Protein AF-Q16423-F1 (afdb_monomer)

pLDDT: mean 72.04, std 15.56, range [32.53, 89.06]

Organism: Homo sapiens (NCBI:txid9606)

Foldseek 3Di:
DDDPPDDPDPPDPPPPPDDPDDPVLLVVLVVVCVVCVPDDLVRLVVSCVVSVHDSVNSVVSSVVVVVD

Structure (mmCIF, N/CA/C/O backbone):
data_AF-Q16423-F1
#
_entry.id   AF-Q16423-F1
#
loop_
_atom_site.group_PDB
_atom_site.id
_atom_site.type_symbol
_atom_site.label_atom_id
_atom_site.label_alt_id
_atom_site.label_comp_id
_atom_site.label_asym_id
_atom_site.label_entity_id
_atom_site.label_seq_id
_atom_site.pdbx_PDB_ins_code
_atom_site.Cartn_x
_atom_site.Cartn_y
_atom_site.Cartn_z
_atom_site.occupancy
_atom_site.B_iso_or_equiv
_atom_site.auth_seq_id
_atom_site.auth_comp_id
_atom_site.auth_asym_id
_atom_site.auth_atom_id
_atom_site.pdbx_PDB_model_num
ATOM 1 N N . SER A 1 1 ? -35.899 3.444 -36.109 1.00 32.53 1 SER A N 1
ATOM 2 C CA . SER A 1 1 ? -35.821 2.401 -35.069 1.00 32.53 1 SER A CA 1
ATOM 3 C C . SER A 1 1 ? -34.652 2.699 -34.146 1.00 32.53 1 SER A C 1
ATOM 5 O O . SER A 1 1 ? -33.529 2.658 -34.631 1.00 32.53 1 SER A O 1
ATOM 7 N N . PRO A 1 2 ? -34.871 3.091 -32.879 1.00 41.78 2 PRO A N 1
ATOM 8 C CA . PRO A 1 2 ? -33.785 3.344 -31.939 1.00 41.78 2 PRO A CA 1
ATOM 9 C C . PRO A 1 2 ? -33.391 2.037 -31.239 1.00 41.78 2 PRO A C 1
ATOM 11 O O . PRO A 1 2 ? -34.227 1.367 -30.636 1.00 41.78 2 PRO A O 1
ATOM 14 N N . THR A 1 3 ? -32.125 1.651 -31.352 1.00 45.38 3 THR A N 1
ATOM 15 C CA . THR A 1 3 ? -31.584 0.424 -30.763 1.00 45.38 3 THR A CA 1
ATOM 16 C C . THR A 1 3 ? -31.324 0.626 -29.274 1.00 45.38 3 THR A C 1
ATOM 18 O O . THR A 1 3 ? -30.567 1.502 -28.861 1.00 45.38 3 THR A O 1
ATOM 21 N N . THR A 1 4 ? -31.975 -0.206 -28.470 1.00 52.56 4 THR A N 1
ATOM 22 C CA . THR A 1 4 ? -31.888 -0.308 -27.013 1.00 52.56 4 THR A CA 1
ATOM 23 C C . THR A 1 4 ? -30.529 -0.880 -26.586 1.00 52.56 4 THR A C 1
ATOM 25 O O . THR A 1 4 ? -30.424 -2.049 -26.230 1.00 52.56 4 THR A O 1
ATOM 28 N N . LEU A 1 5 ? -29.470 -0.069 -26.634 1.00 58.28 5 LEU A N 1
ATOM 29 C CA . LEU A 1 5 ? -28.163 -0.414 -26.066 1.00 58.28 5 LEU A CA 1
ATOM 30 C C . LEU A 1 5 ? -28.116 -0.029 -24.586 1.00 58.28 5 LEU A C 1
ATOM 32 O O . LEU A 1 5 ? -27.741 1.070 -24.198 1.00 58.28 5 LEU A O 1
ATOM 36 N N . ASP A 1 6 ? -28.592 -0.998 -23.815 1.00 44.56 6 ASP A N 1
ATOM 37 C CA . ASP A 1 6 ? -27.955 -1.546 -22.623 1.00 44.56 6 ASP A CA 1
ATOM 38 C C . ASP A 1 6 ? -27.700 -0.640 -21.401 1.00 44.56 6 ASP A C 1
ATOM 40 O O . ASP A 1 6 ? -26.958 0.338 -21.381 1.00 44.56 6 ASP A O 1
ATOM 44 N N . LYS A 1 7 ? -28.354 -1.059 -20.320 1.00 45.00 7 LYS A N 1
ATOM 45 C CA . LYS A 1 7 ? -28.540 -0.413 -19.023 1.00 45.00 7 LYS A CA 1
ATOM 46 C C . LYS A 1 7 ? -27.455 -0.778 -17.997 1.00 45.00 7 LYS A C 1
ATOM 48 O O . LYS A 1 7 ? -27.741 -0.728 -16.803 1.00 45.00 7 LYS A O 1
ATOM 53 N N . ILE A 1 8 ? -26.232 -1.152 -18.374 1.00 52.91 8 ILE A N 1
ATOM 54 C CA . ILE A 1 8 ? -25.326 -1.823 -17.420 1.00 52.91 8 ILE A CA 1
ATOM 55 C C . ILE A 1 8 ? -23.930 -1.184 -17.371 1.00 52.91 8 ILE A C 1
ATOM 57 O O . ILE A 1 8 ? -22.955 -1.758 -17.833 1.00 52.91 8 ILE A O 1
ATOM 61 N N . ALA A 1 9 ? -23.790 -0.010 -16.743 1.00 49.66 9 ALA A N 1
ATOM 62 C CA . ALA A 1 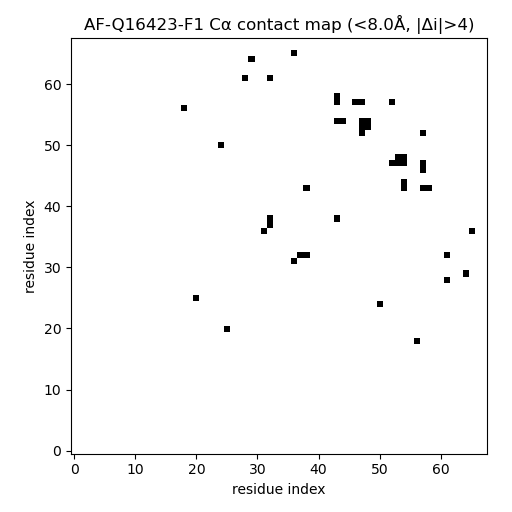9 ? -22.466 0.442 -16.263 1.00 49.66 9 ALA A CA 1
ATOM 63 C C . ALA A 1 9 ? -22.476 1.499 -15.140 1.00 49.66 9 ALA A C 1
ATOM 65 O O . ALA A 1 9 ? -21.413 1.936 -14.703 1.00 49.66 9 ALA A O 1
ATOM 66 N N . ALA A 1 10 ? -23.643 1.929 -14.654 1.00 46.25 10 ALA A N 1
ATOM 67 C CA . ALA A 1 10 ? -23.745 3.005 -13.664 1.00 46.25 10 ALA A CA 1
ATOM 68 C C . ALA A 1 10 ? -24.331 2.539 -12.324 1.00 46.25 10 ALA A C 1
ATOM 70 O O . ALA A 1 10 ? -24.893 3.345 -11.583 1.00 46.25 10 ALA A O 1
ATOM 71 N N . GLN A 1 11 ? -24.187 1.253 -11.971 1.00 47.59 11 GLN A N 1
ATOM 72 C CA . GLN A 1 11 ? -24.292 0.873 -10.563 1.00 47.59 11 GLN A CA 1
ATOM 73 C C . GLN A 1 11 ? -23.137 1.552 -9.843 1.00 47.59 11 GLN A C 1
ATOM 75 O O . GLN A 1 11 ? -21.984 1.128 -9.920 1.00 47.59 11 GLN A O 1
ATOM 80 N N . GLY A 1 12 ? -23.471 2.690 -9.235 1.00 47.09 12 GLY A N 1
ATOM 81 C CA . GLY A 1 12 ? -22.552 3.554 -8.536 1.00 47.09 12 GLY A CA 1
ATOM 82 C C . GLY A 1 12 ? -21.603 2.717 -7.703 1.00 47.09 12 GLY A C 1
ATOM 83 O O . GLY A 1 12 ? -22.015 2.061 -6.744 1.00 47.09 12 GLY A O 1
ATOM 84 N N . ARG A 1 13 ? -20.313 2.787 -8.043 1.00 52.56 13 ARG A N 1
ATOM 85 C CA . ARG A 1 13 ? -19.258 2.558 -7.064 1.00 52.56 13 ARG A CA 1
ATOM 86 C C . ARG A 1 13 ? -19.448 3.644 -6.021 1.00 52.56 13 ARG A C 1
ATOM 88 O O . ARG A 1 13 ? -18.904 4.739 -6.136 1.00 52.56 13 ARG A O 1
ATOM 95 N N . LYS A 1 14 ? -20.358 3.366 -5.085 1.00 50.34 14 LYS A N 1
ATOM 96 C CA . LYS A 1 14 ? -20.733 4.208 -3.963 1.00 50.34 14 LYS A CA 1
ATOM 97 C C . LYS A 1 14 ? -19.409 4.596 -3.339 1.00 50.34 14 LYS A C 1
ATOM 99 O O . LYS A 1 14 ? -18.685 3.728 -2.859 1.00 50.34 14 LYS A O 1
ATOM 104 N N . ARG A 1 15 ? -19.035 5.865 -3.512 1.00 45.59 15 ARG A N 1
ATOM 105 C CA . ARG A 1 15 ? -17.721 6.388 -3.151 1.00 45.59 15 ARG A CA 1
ATOM 106 C C . ARG A 1 15 ? -17.541 6.081 -1.669 1.00 45.59 15 ARG A C 1
ATOM 108 O O . ARG A 1 15 ? -18.187 6.712 -0.833 1.00 45.59 15 ARG A O 1
ATOM 115 N N . LYS A 1 16 ? -16.774 5.034 -1.355 1.00 57.72 16 LYS A N 1
ATOM 116 C CA . LYS A 1 16 ? -16.523 4.630 0.027 1.00 57.72 16 LYS A CA 1
ATOM 117 C C . LYS A 1 16 ? -15.904 5.841 0.712 1.00 57.72 16 LYS A C 1
ATOM 119 O O . LYS A 1 16 ? -15.040 6.503 0.130 1.00 57.72 16 LYS A O 1
ATOM 124 N N . LYS A 1 17 ? -16.453 6.203 1.876 1.00 56.03 17 LYS A N 1
ATOM 125 C CA . LYS A 1 17 ? -15.997 7.352 2.667 1.00 56.03 17 LYS A CA 1
ATOM 126 C C . LYS A 1 17 ? -14.475 7.263 2.749 1.00 56.03 17 LYS A C 1
ATOM 128 O O . LYS A 1 17 ? -13.954 6.180 2.993 1.00 56.03 17 LYS A O 1
ATOM 133 N N . ARG A 1 18 ? -13.781 8.366 2.460 1.00 54.00 18 ARG A N 1
ATOM 134 C CA . ARG A 1 18 ? -12.317 8.415 2.463 1.00 54.00 18 ARG A CA 1
ATOM 135 C C . ARG A 1 18 ? -11.827 7.909 3.819 1.00 54.00 18 ARG A C 1
ATOM 137 O O . ARG A 1 18 ? -11.994 8.602 4.816 1.00 54.00 18 ARG A O 1
ATOM 144 N N . THR A 1 19 ? -11.262 6.711 3.851 1.00 65.88 19 THR A N 1
ATOM 145 C CA . THR A 1 19 ? -10.566 6.216 5.033 1.00 65.88 19 THR A CA 1
ATOM 146 C C . THR A 1 19 ? -9.247 6.972 5.096 1.00 65.88 19 THR A C 1
ATOM 148 O O . THR A 1 19 ? -8.463 6.914 4.145 1.00 65.88 19 THR A O 1
ATOM 151 N N . SER A 1 20 ? -9.023 7.744 6.162 1.00 63.75 20 SER A N 1
ATOM 152 C CA . SER A 1 20 ? -7.681 8.25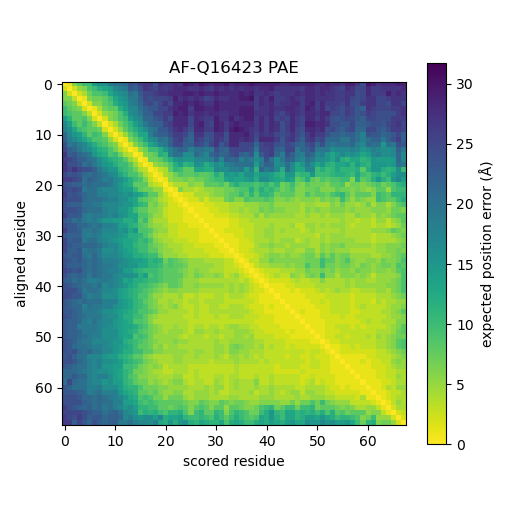6 6.441 1.00 63.75 20 SER A CA 1
ATOM 153 C C . SER A 1 20 ? -6.794 7.053 6.710 1.00 63.75 20 SER A C 1
ATOM 155 O O . SER A 1 20 ? -7.016 6.315 7.662 1.00 63.75 20 SER A O 1
ATOM 157 N N . ILE A 1 21 ? -5.841 6.825 5.816 1.00 71.56 21 ILE A N 1
ATOM 158 C CA . ILE A 1 21 ? -4.826 5.794 5.992 1.00 71.56 21 ILE A CA 1
ATOM 159 C C . ILE A 1 21 ? -3.779 6.391 6.915 1.00 71.56 21 ILE A C 1
ATOM 161 O O . ILE A 1 21 ? -3.310 7.507 6.673 1.00 71.56 21 ILE A O 1
ATOM 165 N N . GLU A 1 22 ? -3.448 5.670 7.978 1.00 77.94 22 GLU A N 1
ATOM 166 C CA . GLU A 1 22 ? -2.414 6.108 8.904 1.00 77.94 22 GLU A CA 1
ATOM 167 C C . GLU A 1 22 ? -1.084 6.326 8.178 1.00 77.94 22 GLU A C 1
ATOM 169 O O . GLU A 1 22 ? -0.730 5.603 7.241 1.00 77.94 22 GLU A O 1
ATOM 174 N N . VAL A 1 23 ? -0.323 7.323 8.634 1.00 75.19 23 VAL A N 1
ATOM 175 C CA . VAL A 1 23 ? 0.983 7.677 8.054 1.00 75.19 23 VAL A CA 1
ATOM 176 C C . VAL A 1 23 ? 1.927 6.469 8.039 1.00 75.19 23 VAL A C 1
ATOM 178 O O . VAL A 1 23 ? 2.629 6.263 7.050 1.00 75.19 23 VAL A O 1
ATOM 181 N N . GLY A 1 24 ? 1.881 5.619 9.073 1.00 74.94 24 GLY A N 1
ATOM 182 C CA . GLY A 1 24 ? 2.665 4.380 9.131 1.00 74.94 24 GLY A CA 1
ATOM 183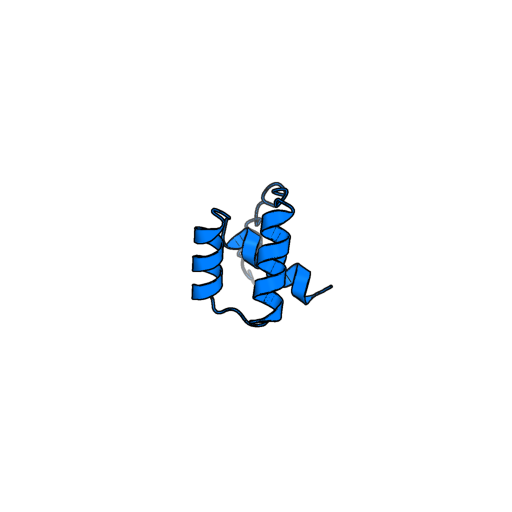 C C . GLY A 1 24 ? 2.316 3.394 8.012 1.00 74.94 24 GLY A C 1
ATOM 184 O O . GLY A 1 24 ? 3.205 2.843 7.364 1.00 74.94 24 GLY A O 1
ATOM 185 N N . VAL A 1 25 ? 1.025 3.240 7.708 1.00 79.94 25 VAL A N 1
ATOM 186 C CA . VAL A 1 25 ? 0.556 2.342 6.646 1.00 79.94 25 VAL A CA 1
ATOM 187 C C . VAL A 1 25 ? 0.902 2.889 5.258 1.00 79.94 25 VAL A C 1
ATOM 189 O O . VAL A 1 25 ? 1.314 2.132 4.378 1.00 79.94 25 VAL A O 1
ATOM 192 N N . LYS A 1 26 ? 0.810 4.212 5.063 1.00 79.94 26 LYS A N 1
ATOM 193 C CA . LYS A 1 26 ? 1.252 4.868 3.822 1.00 79.94 26 LYS A CA 1
ATOM 194 C C . LYS A 1 26 ? 2.745 4.629 3.563 1.00 79.94 26 LYS A C 1
ATOM 196 O O . LYS A 1 26 ? 3.102 4.248 2.452 1.00 79.94 26 LYS A O 1
ATOM 201 N N . GLY A 1 27 ? 3.591 4.784 4.584 1.00 82.94 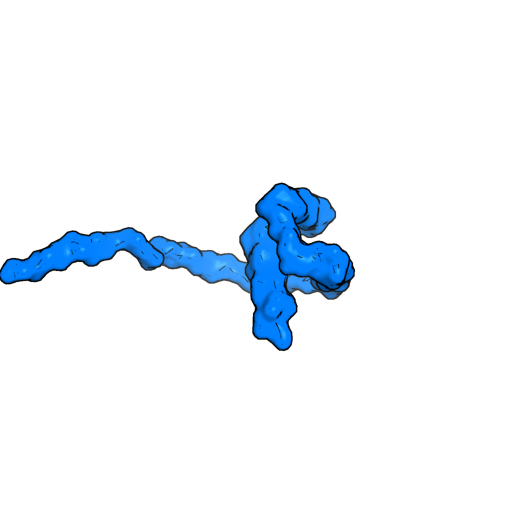27 GLY A N 1
ATOM 202 C CA . GLY A 1 27 ? 5.035 4.554 4.469 1.00 82.94 27 GLY A CA 1
ATOM 203 C C . GLY A 1 27 ? 5.393 3.100 4.144 1.00 82.94 27 GLY A C 1
ATOM 204 O O . GLY A 1 27 ? 6.271 2.845 3.315 1.00 82.94 27 GLY A O 1
ATOM 205 N N . ALA A 1 28 ? 4.672 2.138 4.730 1.00 83.25 28 ALA A N 1
ATOM 206 C CA . ALA A 1 28 ? 4.824 0.722 4.398 1.00 83.25 28 ALA A CA 1
ATOM 207 C C . ALA A 1 28 ? 4.439 0.437 2.934 1.00 83.25 28 ALA A C 1
ATOM 209 O O . ALA A 1 28 ? 5.194 -0.216 2.210 1.00 83.25 28 ALA A O 1
ATOM 210 N N . LEU A 1 29 ? 3.309 0.984 2.471 1.00 82.69 29 LEU A N 1
ATOM 211 C CA . LEU A 1 29 ? 2.859 0.881 1.078 1.00 82.69 29 LEU A CA 1
ATOM 212 C C . LEU A 1 29 ? 3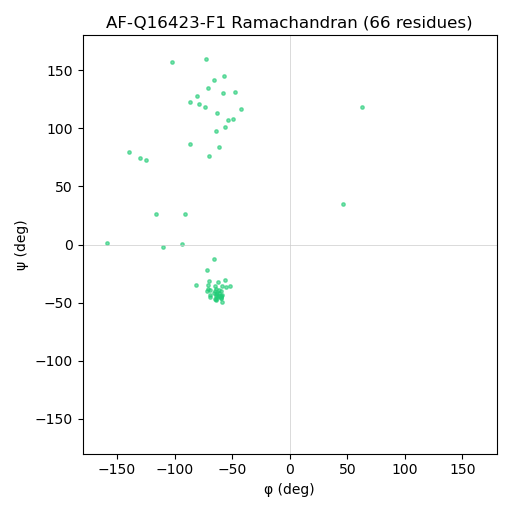.879 1.478 0.097 1.00 82.69 29 LEU A C 1
ATOM 214 O O . LEU A 1 29 ? 4.183 0.845 -0.910 1.00 82.69 29 LEU A O 1
ATOM 218 N N . GLU A 1 30 ? 4.447 2.649 0.398 1.00 83.38 30 GLU A N 1
ATOM 219 C CA . GLU A 1 30 ? 5.479 3.297 -0.427 1.00 83.38 30 GLU A CA 1
ATOM 220 C C . GLU A 1 30 ? 6.772 2.470 -0.496 1.00 83.38 30 GLU A C 1
ATOM 222 O O . GLU A 1 30 ? 7.306 2.252 -1.585 1.00 83.38 30 GLU A O 1
ATOM 227 N N . SER A 1 31 ? 7.240 1.926 0.632 1.00 84.50 31 SER A N 1
ATOM 228 C CA . SER A 1 31 ? 8.411 1.033 0.655 1.00 84.50 31 SER A CA 1
ATOM 229 C C . SER A 1 31 ? 8.201 -0.239 -0.170 1.00 84.50 31 SER A C 1
ATOM 231 O O . SER A 1 31 ? 9.117 -0.689 -0.861 1.00 84.50 31 SER A O 1
ATOM 233 N N . HIS A 1 32 ? 7.00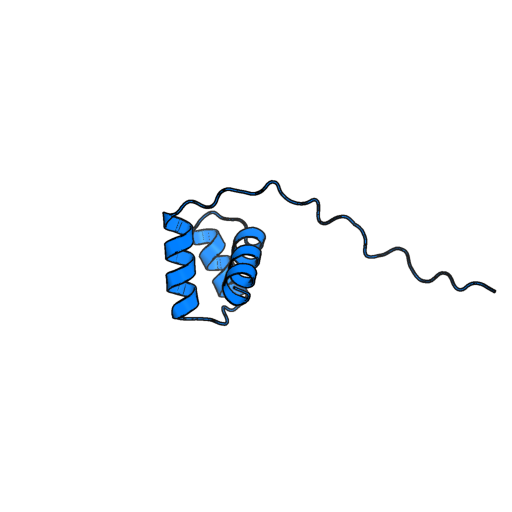2 -0.824 -0.122 1.00 84.06 32 HIS A N 1
ATOM 234 C CA . HIS A 1 32 ? 6.655 -1.980 -0.949 1.00 84.06 32 HIS A CA 1
ATOM 235 C C . HIS A 1 32 ? 6.547 -1.615 -2.432 1.00 84.06 32 HIS A C 1
ATOM 237 O O . HIS A 1 32 ? 7.013 -2.373 -3.282 1.00 84.06 32 HIS A O 1
ATOM 243 N N . PHE A 1 33 ? 5.994 -0.444 -2.747 1.00 80.06 33 PHE A N 1
ATOM 244 C CA . PHE A 1 33 ? 5.871 0.046 -4.116 1.00 80.06 33 PHE A CA 1
ATOM 245 C C . PHE A 1 33 ? 7.235 0.231 -4.785 1.00 80.06 33 PHE A C 1
ATOM 247 O O . PHE A 1 33 ? 7.426 -0.200 -5.921 1.00 80.06 33 PHE A O 1
ATOM 254 N N . LEU A 1 34 ? 8.200 0.815 -4.068 1.00 81.31 34 LEU A N 1
ATOM 255 C CA . LEU A 1 34 ? 9.575 0.998 -4.546 1.00 81.31 34 LEU A CA 1
ATOM 256 C C . LEU A 1 34 ? 10.252 -0.333 -4.903 1.00 81.31 34 LEU A C 1
ATOM 258 O O . LEU A 1 34 ? 11.008 -0.400 -5.868 1.00 81.31 34 LEU A O 1
ATOM 262 N N . LYS A 1 35 ? 9.962 -1.398 -4.147 1.00 82.00 35 LYS A N 1
ATOM 263 C CA . LYS A 1 35 ? 10.514 -2.741 -4.388 1.00 82.00 35 LYS A CA 1
ATOM 264 C C . LYS A 1 35 ? 9.771 -3.503 -5.484 1.00 82.00 35 LYS A C 1
ATOM 266 O O . LYS A 1 35 ? 10.384 -4.280 -6.208 1.00 82.00 35 LYS A O 1
ATOM 271 N N . CYS A 1 36 ? 8.458 -3.318 -5.595 1.00 78.25 36 CYS A N 1
ATOM 272 C CA . CYS A 1 36 ? 7.596 -4.052 -6.518 1.00 78.25 36 CYS A CA 1
ATOM 273 C C . CYS A 1 36 ? 6.560 -3.116 -7.156 1.00 78.25 36 CYS A C 1
ATOM 275 O O . CYS A 1 36 ? 5.393 -3.133 -6.778 1.00 78.25 36 CYS A O 1
ATOM 277 N N . PRO A 1 37 ? 6.930 -2.334 -8.187 1.00 77.62 37 PRO A N 1
ATOM 278 C CA . PRO A 1 37 ? 6.032 -1.354 -8.812 1.00 77.62 37 PRO A CA 1
ATOM 279 C C . PRO A 1 37 ? 4.830 -1.982 -9.545 1.00 77.62 37 PRO A C 1
ATOM 281 O O . PRO A 1 37 ? 3.885 -1.283 -9.922 1.00 77.62 37 PRO A O 1
ATOM 284 N N . LYS A 1 38 ? 4.848 -3.305 -9.759 1.00 80.62 38 LYS A N 1
ATOM 285 C CA . LYS A 1 38 ? 3.762 -4.096 -10.354 1.00 80.62 38 LYS A CA 1
ATOM 286 C C . LYS A 1 38 ? 3.377 -5.249 -9.416 1.00 80.62 38 LYS A C 1
ATOM 288 O O . LYS A 1 38 ? 3.701 -6.393 -9.727 1.00 80.62 38 LYS A O 1
ATOM 293 N N . PRO A 1 39 ? 2.706 -4.972 -8.286 1.00 80.88 39 PRO A N 1
ATOM 294 C CA . PRO A 1 39 ? 2.296 -6.033 -7.386 1.00 80.88 39 PRO A CA 1
ATOM 295 C C . PRO A 1 39 ? 1.258 -6.923 -8.070 1.00 80.88 39 PRO A C 1
ATOM 297 O O . PRO A 1 39 ? 0.359 -6.451 -8.780 1.00 80.88 39 PRO A O 1
ATOM 300 N N . SER A 1 40 ? 1.354 -8.222 -7.828 1.00 85.94 40 SER A N 1
ATOM 301 C CA . SER A 1 40 ? 0.337 -9.167 -8.285 1.00 85.94 40 SER A CA 1
ATOM 302 C C . SER A 1 40 ? -0.948 -9.030 -7.463 1.00 85.94 40 SER A C 1
ATOM 304 O O . SER A 1 40 ? -0.945 -8.549 -6.331 1.00 85.94 40 SER A O 1
ATOM 306 N N . ALA A 1 41 ? -2.084 -9.499 -7.994 1.00 82.75 41 ALA A N 1
ATOM 307 C CA . ALA A 1 41 ? -3.358 -9.463 -7.263 1.00 82.75 41 ALA A CA 1
ATOM 308 C C . ALA A 1 41 ? -3.283 -10.179 -5.899 1.00 82.75 41 ALA A C 1
ATOM 310 O O . ALA A 1 41 ? -3.967 -9.779 -4.953 1.00 82.75 41 ALA A O 1
ATOM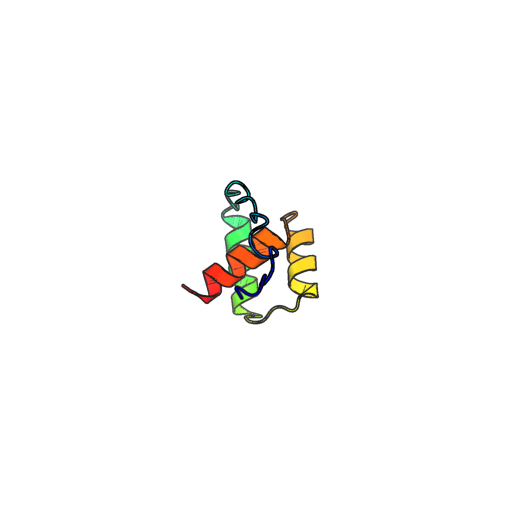 311 N N . HIS A 1 42 ? -2.438 -11.206 -5.809 1.00 86.56 42 HIS A N 1
ATOM 312 C CA . HIS A 1 42 ? -2.168 -11.949 -4.586 1.00 86.56 42 HIS A CA 1
ATOM 313 C C . HIS A 1 42 ? -1.392 -11.106 -3.564 1.00 86.56 42 HIS A C 1
ATOM 315 O O . HIS A 1 42 ? -1.794 -11.036 -2.409 1.00 86.56 42 HIS A O 1
ATOM 321 N N . GLU A 1 43 ? -0.373 -10.363 -4.005 1.00 85.56 43 GLU A N 1
ATOM 322 C CA . GLU A 1 43 ? 0.412 -9.471 -3.141 1.00 85.56 43 GLU A CA 1
ATOM 323 C C . GLU A 1 43 ? -0.423 -8.315 -2.600 1.00 85.56 43 GLU A C 1
ATOM 325 O O . GLU A 1 43 ? -0.361 -8.013 -1.415 1.00 85.56 43 GLU A O 1
ATOM 330 N N . ILE A 1 44 ? -1.278 -7.715 -3.435 1.00 86.31 44 ILE A N 1
ATOM 331 C CA . ILE A 1 44 ? -2.218 -6.676 -2.987 1.00 86.31 44 ILE A CA 1
ATOM 332 C C . ILE A 1 44 ? -3.150 -7.229 -1.903 1.00 86.31 44 ILE A C 1
ATOM 334 O O . ILE A 1 44 ? -3.462 -6.528 -0.946 1.00 86.31 44 ILE A O 1
ATOM 338 N N . THR A 1 45 ? -3.610 -8.472 -2.063 1.00 88.69 45 THR A N 1
ATOM 339 C CA . THR A 1 45 ? -4.510 -9.115 -1.098 1.00 88.69 45 THR A CA 1
ATOM 340 C C . THR A 1 45 ? -3.781 -9.416 0.211 1.00 88.69 45 THR A C 1
ATOM 342 O O . THR A 1 45 ? -4.298 -9.069 1.265 1.00 88.69 45 THR A O 1
ATOM 345 N N . GLY A 1 46 ? -2.562 -9.962 0.156 1.00 88.44 46 GLY A N 1
ATOM 346 C CA . GLY A 1 46 ? -1.753 -10.222 1.351 1.00 88.44 46 GLY A CA 1
ATOM 347 C C . GLY A 1 46 ? -1.344 -8.947 2.090 1.00 88.44 46 GLY A C 1
ATOM 348 O O . GLY A 1 46 ? -1.335 -8.915 3.317 1.00 88.44 46 GLY A O 1
ATOM 349 N N . LEU A 1 47 ? -1.067 -7.866 1.356 1.00 86.25 47 LEU A N 1
ATOM 350 C CA . LEU A 1 47 ? -0.738 -6.574 1.949 1.00 86.25 47 LEU A CA 1
ATOM 351 C C . LEU A 1 47 ? -1.966 -5.918 2.590 1.00 86.25 47 LEU A C 1
ATOM 353 O O . LEU A 1 47 ? -1.868 -5.354 3.672 1.00 86.25 47 LEU A O 1
ATOM 357 N N . ALA A 1 48 ? -3.126 -6.015 1.940 1.00 87.44 48 ALA A N 1
ATOM 358 C CA . ALA A 1 48 ? -4.395 -5.573 2.505 1.00 87.44 48 ALA A CA 1
ATOM 359 C C . ALA A 1 48 ? -4.719 -6.320 3.807 1.00 87.44 48 ALA A C 1
ATOM 361 O O . ALA A 1 48 ? -5.060 -5.680 4.795 1.00 87.44 48 ALA A O 1
ATOM 362 N N . ASP A 1 49 ? -4.525 -7.639 3.832 1.00 89.06 49 ASP A N 1
ATOM 363 C CA . ASP A 1 49 ? -4.728 -8.473 5.020 1.00 89.06 49 ASP A CA 1
ATOM 364 C C . ASP A 1 49 ? -3.752 -8.106 6.153 1.00 89.06 49 ASP A C 1
ATOM 366 O O . ASP A 1 49 ? -4.175 -7.811 7.270 1.00 89.06 49 ASP A O 1
ATOM 370 N N . SER A 1 50 ? -2.460 -7.969 5.828 1.00 86.69 50 SER A N 1
ATOM 371 C CA . SER A 1 50 ? -1.406 -7.587 6.786 1.00 86.69 50 SER A CA 1
ATOM 37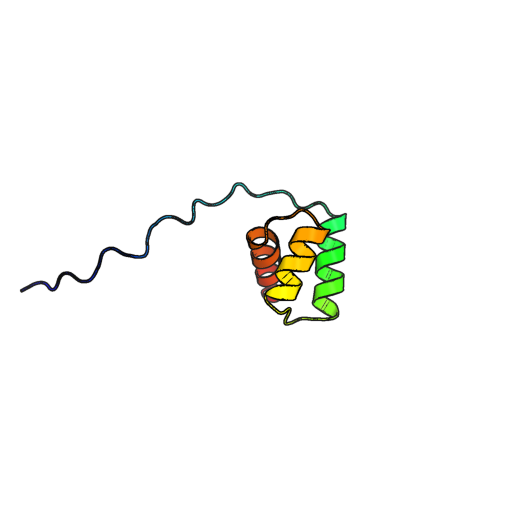2 C C . SER A 1 50 ? -1.615 -6.197 7.389 1.00 86.69 50 SER A C 1
ATOM 374 O O . SER A 1 50 ? -1.238 -5.945 8.529 1.00 86.69 50 SER A O 1
ATOM 376 N N . LEU A 1 51 ? -2.197 -5.278 6.617 1.00 83.38 51 LEU A N 1
ATOM 377 C CA . LEU A 1 51 ? -2.499 -3.913 7.048 1.00 83.38 51 LEU A CA 1
ATOM 378 C C . LEU A 1 51 ? -3.925 -3.772 7.604 1.00 83.38 51 LEU A C 1
ATOM 380 O O . LEU A 1 51 ? -4.325 -2.659 7.937 1.00 83.38 51 LEU A O 1
ATOM 384 N N . GLN A 1 52 ? -4.703 -4.863 7.653 1.00 84.94 52 GLN A N 1
ATOM 385 C CA . GLN A 1 52 ? -6.145 -4.866 7.941 1.00 84.94 52 GLN A CA 1
ATOM 386 C C . GLN A 1 52 ? -6.923 -3.792 7.161 1.00 84.94 52 GLN A C 1
ATOM 388 O O . GLN A 1 52 ? -7.891 -3.197 7.640 1.00 84.94 52 GLN A O 1
ATOM 393 N N . LEU A 1 53 ? -6.489 -3.530 5.930 1.00 85.12 53 LEU A N 1
ATOM 394 C CA . LEU A 1 53 ? -7.113 -2.587 5.023 1.00 85.12 53 LEU A CA 1
ATOM 395 C C . LEU A 1 53 ? -7.941 -3.313 3.977 1.00 85.12 53 LEU A C 1
ATOM 397 O O . LEU A 1 53 ? -7.712 -4.462 3.613 1.00 85.12 53 LEU A O 1
ATOM 401 N N . GLU A 1 54 ? -8.899 -2.591 3.411 1.00 85.50 54 GLU A N 1
ATOM 402 C CA . GLU A 1 54 ? -9.649 -3.121 2.290 1.00 85.50 54 GLU A CA 1
ATOM 403 C C . GLU A 1 54 ? -8.760 -3.174 1.037 1.00 85.50 54 GLU A C 1
ATOM 405 O O . GLU A 1 54 ? -8.086 -2.203 0.684 1.00 85.50 54 GLU A O 1
ATOM 410 N N . LYS A 1 55 ? -8.805 -4.287 0.302 1.00 85.25 55 LYS A N 1
ATOM 411 C CA . LYS A 1 55 ? -8.086 -4.459 -0.972 1.00 85.25 55 LYS A CA 1
ATOM 412 C C . LYS A 1 55 ? -8.347 -3.321 -1.964 1.00 85.25 55 LYS A C 1
ATOM 414 O O . LYS A 1 55 ? -7.450 -2.930 -2.709 1.00 85.25 55 LYS A O 1
ATOM 419 N N . GLU A 1 56 ? -9.568 -2.788 -1.973 1.00 84.00 56 GLU A N 1
ATOM 420 C CA . GLU A 1 56 ? -9.937 -1.640 -2.801 1.00 84.00 56 GLU A CA 1
ATOM 421 C C . GLU A 1 56 ? -9.158 -0.382 -2.378 1.00 84.00 56 GLU A C 1
ATOM 423 O O . GLU A 1 56 ? -8.654 0.340 -3.230 1.00 84.00 56 GLU A O 1
ATOM 428 N N . VAL A 1 57 ? -8.973 -0.156 -1.072 1.00 83.31 5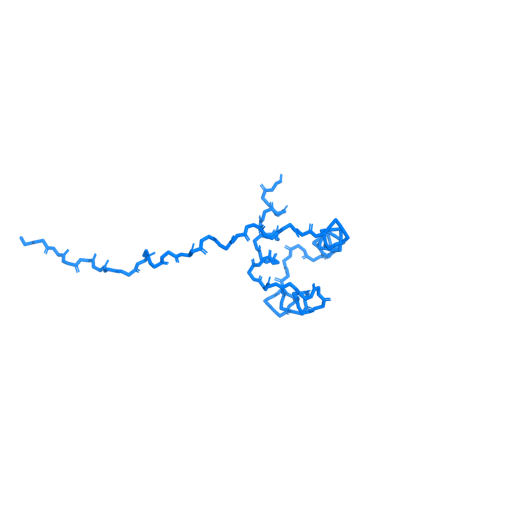7 VAL A N 1
ATOM 429 C CA . VAL A 1 57 ? -8.202 0.971 -0.520 1.00 83.31 57 VAL A CA 1
ATOM 430 C C . VAL A 1 57 ? -6.726 0.855 -0.896 1.00 83.31 57 VAL A C 1
ATOM 432 O O . VAL A 1 57 ? -6.155 1.821 -1.405 1.00 83.31 57 VAL A O 1
ATOM 435 N N . VAL A 1 58 ? -6.132 -0.333 -0.732 1.00 85.62 58 VAL A N 1
ATOM 436 C CA . VAL A 1 58 ? -4.744 -0.600 -1.145 1.00 85.62 58 VAL A CA 1
ATOM 437 C C . VAL A 1 58 ? -4.583 -0.376 -2.645 1.00 85.62 58 VAL A C 1
ATOM 439 O O . VAL A 1 58 ? -3.674 0.342 -3.049 1.00 85.62 58 VAL A O 1
ATOM 442 N N . ARG A 1 59 ? -5.499 -0.887 -3.483 1.00 84.81 59 ARG A N 1
ATOM 443 C CA . ARG A 1 59 ? -5.483 -0.631 -4.934 1.00 84.81 59 ARG A CA 1
ATOM 444 C C . ARG A 1 59 ? -5.580 0.851 -5.265 1.00 84.81 59 ARG A C 1
ATOM 446 O O . ARG A 1 59 ? -4.801 1.331 -6.080 1.00 84.81 59 ARG A O 1
ATOM 453 N N . VAL A 1 60 ? -6.535 1.569 -4.678 1.00 83.50 60 VAL A N 1
ATOM 454 C CA . VAL A 1 60 ? -6.769 2.987 -4.984 1.00 83.50 60 VAL A CA 1
ATOM 455 C C . VAL A 1 60 ? -5.548 3.822 -4.603 1.00 83.50 60 VAL A C 1
ATOM 457 O O . VAL A 1 60 ? -5.131 4.661 -5.399 1.00 83.50 60 VAL A O 1
ATOM 460 N N . VAL A 1 61 ? -4.921 3.555 -3.452 1.00 81.38 61 VAL A N 1
ATOM 461 C CA . VAL A 1 61 ? -3.649 4.195 -3.086 1.00 81.38 61 VAL A CA 1
ATOM 462 C C . VAL A 1 61 ? -2.539 3.815 -4.041 1.00 81.38 61 VAL A C 1
ATOM 464 O O . VAL A 1 61 ? -1.842 4.706 -4.505 1.00 81.38 61 VAL A O 1
ATOM 467 N N . TRP A 1 62 ? -2.391 2.535 -4.373 1.00 81.69 62 TRP A N 1
ATOM 468 C CA . TRP A 1 62 ? -1.335 2.067 -5.267 1.00 81.69 62 TRP A CA 1
ATOM 469 C C . TRP A 1 62 ? -1.414 2.744 -6.640 1.00 81.69 62 TRP A C 1
ATOM 471 O O . TRP A 1 62 ? -0.413 3.215 -7.173 1.00 81.69 62 TRP A O 1
ATOM 481 N N . PHE A 1 63 ? -2.618 2.863 -7.204 1.00 75.56 63 PHE A N 1
ATOM 482 C CA . PHE A 1 63 ? -2.833 3.564 -8.469 1.00 75.56 63 PHE A CA 1
ATOM 483 C C . PHE A 1 63 ? -2.668 5.081 -8.351 1.00 75.56 63 PHE A C 1
ATOM 485 O O . PHE A 1 63 ? -2.161 5.686 -9.290 1.00 75.56 63 PHE A O 1
ATOM 492 N N . CYS A 1 64 ? -3.052 5.697 -7.228 1.00 76.69 64 CYS A N 1
ATOM 493 C CA . CYS A 1 64 ? -2.752 7.109 -6.973 1.00 76.69 64 CYS A CA 1
ATOM 494 C C . CYS A 1 64 ? -1.242 7.360 -6.870 1.00 76.69 64 CYS A C 1
ATOM 496 O O . CYS A 1 64 ? -0.764 8.324 -7.450 1.00 76.69 64 CYS A O 1
ATOM 498 N N . ASN A 1 65 ? -0.503 6.484 -6.186 1.00 71.69 65 ASN A N 1
ATOM 499 C CA . ASN A 1 65 ? 0.943 6.596 -5.984 1.00 71.69 65 ASN A CA 1
ATOM 500 C C . ASN A 1 65 ? 1.723 6.345 -7.289 1.00 71.69 65 ASN A C 1
ATOM 502 O O . ASN A 1 65 ? 2.736 6.974 -7.540 1.00 71.69 65 ASN A O 1
ATOM 506 N N . ARG A 1 66 ? 1.199 5.499 -8.189 1.00 64.31 66 ARG A N 1
ATOM 507 C CA . ARG A 1 66 ? 1.759 5.308 -9.540 1.00 64.31 66 ARG A CA 1
ATOM 508 C C . ARG A 1 66 ? 1.536 6.496 -10.486 1.00 64.31 66 ARG A C 1
ATOM 510 O O . ARG A 1 66 ? 2.181 6.555 -11.528 1.00 64.31 66 ARG A O 1
ATOM 517 N N . ARG A 1 67 ? 0.537 7.341 -10.212 1.00 59.59 67 ARG A N 1
ATOM 518 C CA . ARG A 1 67 ? 0.076 8.407 -11.122 1.00 59.59 67 ARG A CA 1
ATOM 519 C C . ARG A 1 67 ? 0.404 9.820 -10.628 1.00 59.59 67 ARG A C 1
ATOM 521 O O . ARG A 1 67 ? 0.038 10.767 -11.322 1.00 59.59 67 ARG A O 1
ATOM 528 N N . GLN A 1 68 ? 1.003 9.943 -9.444 1.00 58.34 68 GLN A N 1
ATOM 529 C CA . GLN A 1 68 ? 1.711 11.144 -8.988 1.00 58.34 68 GLN A CA 1
ATOM 530 C C . GLN A 1 68 ? 3.122 11.140 -9.564 1.00 58.34 68 GLN A C 1
ATOM 532 O O . GLN A 1 68 ? 3.596 12.250 -9.874 1.00 58.34 68 GLN A O 1
#

InterPro domains:
  IPR001356 Homeodomain [PF00046] (15-68)
  IPR001356 Homeodomain [PS50071] (12-68)
  IPR001356 Homeodomain [SM00389] (14-68)
  IPR001356 Homeodomain [cd00086] (15-68)
  IPR009057 Homedomain-like superfamily [SSF46689] (8-68)
  IPR050255 POU domain transcription factor [PTHR11636] (6-68)

Mean predicted aligned error: 11.22 Å

Sequence (68 aa):
SPTTLDKIAAQGRKRKKRTSIEVGVKGALESHFLKCPKPSAHEITGLADSLQLEKEVVRVVWFCNRRQ

Nearest PDB structures (foldseek):
  5wc9-assembly2_E  TM=8.403E-01  e=4.765E-04  Homo sapiens
  1p7i-assembly1_A  TM=9.302E-01  e=8.086E-02  Drosophila melanogaster
  1p7j-assembly1_A  TM=9.263E-01  e=1.036E-01  Drosophila melanogaster
  5zjr-assembly1_A  TM=8.116E-01  e=5.935E-02  Drosophila melanogaster
  2r5z-assembly1_A  TM=8.620E-01  e=3.354E-01  Drosophila melanogaster

Solvent-accessible surface area (backbone atoms only — not comparable to full-atom values): 4448 Å² total; per-residue (Å²): 135,88,80,88,80,74,94,82,83,76,80,69,79,70,76,70,76,84,72,84,73,50,70,70,58,51,52,52,51,50,58,49,37,76,77,41,82,75,66,49,78,65,53,48,44,53,51,11,59,76,65,75,42,54,50,66,56,52,48,52,50,52,53,50,65,75,71,110

Secondary structure (DSSP, 8-state):
--------S-S-----------HHHHHHHHHHHHH-SS--HHHHHHHHHHTT--HHHHHHHHHHHHH-

Radius of gyration: 16.35 Å; Cα contacts (8 Å, |Δi|>4): 23; chains: 1; bounding box: 46×23×44 Å